Protein AF-A0A2S9GFA6-F1 (afdb_monomer)

Secondary structure (DSSP, 8-state):
-HHHHHHHHHHSTT-EEEEEEEE-GGGG--TT---HHHHHHHHH---EEEEEEEE-TT---SS---S---------PPTT-S--

Solvent-accessible surface area (backbone atoms only — not comparable to full-atom values): 5664 Å² total; per-residue (Å²): 110,68,59,60,52,52,54,50,28,70,77,38,33,66,44,74,47,76,48,77,48,75,45,63,54,64,77,73,65,51,92,87,55,82,46,71,68,50,54,50,46,61,77,75,53,60,66,50,73,51,76,48,84,46,69,14,87,68,42,81,65,100,57,91,82,85,73,91,77,89,86,81,77,87,88,81,80,72,82,97,55,87,90,112

Sequence (84 aa):
GLARVNDYLRGFPDHVAVLLSVELCSLTLQPDDTSIPALIGLGLFGDGAAAVVAAGAQRSPSTPRQGPRVVATRSRLLPDTVDV

Nearest PDB structures (foldseek):
  4jd3-assembly2_D  TM=8.575E-01  e=2.049E-05  Mycobacterium tuberculosis
  1u0m-assembly1_B  TM=8.861E-01  e=1.186E-02  Streptomyces coelicolor A3(2)

pLDDT: mean 92.08, std 7.87, range [59.59, 98.38]

Structure (mmCIF, N/CA/C/O backbone):
data_AF-A0A2S9GFA6-F1
#
_entry.id   AF-A0A2S9GFA6-F1
#
loop_
_atom_site.group_PDB
_atom_site.id
_atom_site.type_symbol
_atom_site.label_atom_id
_atom_site.label_alt_id
_atom_site.label_comp_id
_atom_site.label_asym_id
_atom_site.label_entity_id
_atom_site.label_seq_id
_atom_site.pdbx_PDB_ins_code
_atom_site.Cartn_x
_atom_site.Cartn_y
_atom_site.Cartn_z
_atom_site.occupancy
_atom_site.B_iso_or_equiv
_atom_site.auth_seq_id
_atom_site.auth_comp_id
_atom_site.auth_asym_id
_atom_site.auth_atom_id
_atom_site.pdbx_PDB_model_num
ATOM 1 N N . GLY A 1 1 ? -5.272 -2.964 0.606 1.00 94.25 1 GLY A N 1
ATOM 2 C CA . GLY A 1 1 ? -4.994 -3.247 2.031 1.00 94.25 1 GLY A CA 1
ATOM 3 C C . GLY A 1 1 ? -5.945 -2.552 2.994 1.00 94.25 1 GLY A C 1
ATOM 4 O O . GLY A 1 1 ? -6.742 -3.220 3.641 1.00 94.25 1 GLY A O 1
ATOM 5 N N . LEU A 1 2 ? -5.886 -1.218 3.092 1.00 96.31 2 LEU A N 1
ATOM 6 C CA . LEU A 1 2 ? -6.514 -0.466 4.192 1.00 96.31 2 LEU A CA 1
ATOM 7 C C . LEU A 1 2 ? -8.040 -0.633 4.310 1.00 96.31 2 LEU A C 1
ATOM 9 O O . LEU A 1 2 ? -8.547 -0.740 5.419 1.00 96.31 2 LEU A O 1
ATOM 13 N N . ALA A 1 3 ? -8.765 -0.724 3.189 1.00 97.38 3 ALA A N 1
ATOM 14 C CA . ALA A 1 3 ? -10.207 -0.994 3.196 1.00 97.38 3 ALA A CA 1
ATOM 15 C C . ALA A 1 3 ? -10.561 -2.304 3.915 1.00 97.38 3 ALA A C 1
ATOM 17 O O . ALA A 1 3 ? -11.450 -2.324 4.756 1.00 97.38 3 ALA A O 1
ATOM 18 N N . ARG A 1 4 ? -9.794 -3.373 3.673 1.00 97.25 4 ARG A N 1
ATOM 19 C CA . ARG A 1 4 ? -10.011 -4.673 4.323 1.00 97.25 4 ARG A CA 1
ATOM 20 C C . ARG A 1 4 ? -9.683 -4.635 5.811 1.00 97.25 4 ARG A C 1
ATOM 22 O O . ARG A 1 4 ? -10.418 -5.212 6.600 1.00 97.25 4 ARG A O 1
ATOM 29 N N . VAL A 1 5 ? -8.629 -3.913 6.197 1.00 97.81 5 VAL A N 1
ATOM 30 C CA . VAL A 1 5 ? -8.320 -3.659 7.614 1.00 97.81 5 VAL A CA 1
ATOM 31 C C . VAL A 1 5 ? -9.455 -2.900 8.300 1.00 97.81 5 VAL A C 1
ATOM 33 O O . VAL A 1 5 ? -9.862 -3.273 9.396 1.00 97.81 5 VAL A O 1
ATOM 36 N N . ASN A 1 6 ? -9.991 -1.866 7.649 1.00 97.19 6 ASN A N 1
ATOM 37 C CA . ASN A 1 6 ? -11.130 -1.113 8.162 1.00 97.19 6 ASN A CA 1
ATOM 38 C C . ASN A 1 6 ? -12.369 -2.005 8.332 1.00 97.19 6 ASN A C 1
ATOM 40 O O . ASN A 1 6 ? -12.995 -1.972 9.386 1.00 97.19 6 ASN A O 1
ATOM 44 N N . ASP A 1 7 ? -12.700 -2.831 7.340 1.00 97.06 7 ASP A N 1
ATOM 45 C CA . ASP A 1 7 ? -13.844 -3.746 7.425 1.00 97.06 7 ASP A CA 1
ATOM 46 C C . ASP A 1 7 ? -13.665 -4.784 8.543 1.00 97.06 7 ASP A C 1
ATOM 48 O O . ASP A 1 7 ? -14.590 -5.014 9.322 1.00 97.06 7 ASP A O 1
ATOM 52 N N . TYR A 1 8 ? -12.459 -5.345 8.688 1.00 98.00 8 TYR A N 1
ATOM 53 C CA . TYR A 1 8 ? -12.128 -6.266 9.777 1.00 98.00 8 TYR A CA 1
ATOM 54 C C . TYR A 1 8 ? -12.331 -5.617 11.154 1.00 98.00 8 TYR A C 1
ATOM 56 O O . TYR A 1 8 ? -13.029 -6.168 12.000 1.00 98.00 8 TYR A O 1
ATOM 64 N N . LEU A 1 9 ? -11.782 -4.419 11.377 1.00 97.19 9 LEU A N 1
ATOM 65 C CA . LEU A 1 9 ? -11.884 -3.722 12.666 1.00 97.19 9 LEU A CA 1
ATOM 66 C C . LEU A 1 9 ? -13.287 -3.170 12.955 1.00 97.19 9 LEU A C 1
ATOM 68 O O . LEU A 1 9 ? -13.610 -2.911 14.111 1.00 97.19 9 LEU A O 1
ATOM 72 N N . ARG A 1 10 ? -14.142 -3.013 11.936 1.00 96.25 10 ARG A N 1
ATOM 73 C CA . ARG A 1 10 ? -15.579 -2.769 12.146 1.00 96.25 10 ARG A CA 1
ATOM 74 C C . ARG A 1 10 ? -16.299 -4.016 12.661 1.00 96.25 10 ARG A C 1
ATOM 76 O O . ARG A 1 10 ? -17.226 -3.870 13.448 1.00 96.25 10 ARG A O 1
ATOM 83 N N . GLY A 1 11 ? -15.881 -5.208 12.226 1.00 97.50 11 GLY A N 1
ATOM 84 C CA . GLY A 1 11 ? -16.386 -6.487 12.736 1.00 97.50 11 GLY A CA 1
ATOM 85 C C . GLY A 1 11 ? -15.819 -6.870 14.107 1.00 97.50 11 GLY A C 1
ATOM 86 O O . GLY A 1 11 ? -16.512 -7.511 14.890 1.00 97.50 11 GLY A O 1
ATOM 87 N N . PHE A 1 12 ? -14.594 -6.432 14.417 1.00 97.75 12 PHE A N 1
ATOM 88 C CA . PHE A 1 12 ? -13.903 -6.701 15.684 1.00 97.75 12 PHE A CA 1
ATOM 89 C C . PHE A 1 12 ? -13.363 -5.400 16.317 1.00 97.75 12 PHE A C 1
ATOM 91 O O . PHE A 1 12 ? -12.169 -5.102 16.203 1.00 97.75 12 PHE A O 1
ATOM 98 N N . PRO A 1 13 ? -14.223 -4.603 16.983 1.00 95.69 13 PRO A N 1
ATOM 99 C CA . PRO A 1 13 ? -13.895 -3.238 17.415 1.00 95.69 13 PRO A CA 1
ATOM 100 C C . PRO A 1 13 ? -12.822 -3.105 18.505 1.00 95.69 13 PRO A C 1
ATOM 102 O O . PRO A 1 13 ? -12.305 -2.003 18.694 1.00 95.69 13 PRO A O 1
ATOM 105 N N . ASP A 1 14 ? -12.466 -4.193 19.187 1.00 95.62 14 ASP A N 1
ATOM 106 C CA . ASP A 1 14 ? -11.411 -4.221 20.210 1.00 95.62 14 ASP A CA 1
ATOM 107 C C . ASP A 1 14 ? -10.067 -4.760 19.690 1.00 95.62 14 ASP A C 1
ATOM 109 O O . ASP A 1 14 ? -9.066 -4.772 20.412 1.00 95.62 14 ASP A O 1
ATOM 113 N N . HIS A 1 15 ? -10.009 -5.207 18.431 1.00 96.31 15 HIS A N 1
ATOM 114 C CA . HIS A 1 15 ? -8.807 -5.812 17.862 1.00 96.31 15 HIS A CA 1
ATOM 115 C C . HIS A 1 15 ? -7.773 -4.772 17.399 1.00 96.31 15 HIS A C 1
ATOM 117 O O . HIS A 1 15 ? -8.025 -3.569 17.278 1.00 96.31 15 HIS A O 1
ATOM 123 N N . VAL A 1 16 ? -6.572 -5.276 17.113 1.00 95.50 16 VAL A N 1
ATOM 124 C CA . VAL A 1 16 ? -5.510 -4.574 16.387 1.00 95.50 16 VAL A CA 1
ATOM 125 C C . VAL A 1 16 ? -5.240 -5.342 15.104 1.00 95.50 16 VAL A C 1
ATOM 127 O O . VAL A 1 16 ? -5.183 -6.569 15.117 1.00 95.50 16 VAL A O 1
ATOM 130 N N . ALA A 1 17 ? -5.053 -4.622 14.005 1.00 96.94 17 ALA A N 1
ATOM 131 C CA . ALA A 1 17 ? -4.698 -5.192 12.716 1.00 96.94 17 ALA A CA 1
ATOM 132 C C . ALA A 1 17 ? -3.463 -4.486 12.152 1.00 96.94 17 ALA A C 1
ATOM 134 O O . ALA A 1 17 ? -3.317 -3.265 12.269 1.00 96.94 17 ALA A O 1
ATOM 135 N N . VAL A 1 18 ? -2.586 -5.264 11.521 1.00 97.75 18 VAL A N 1
ATOM 136 C CA . VAL A 1 18 ? -1.404 -4.761 10.821 1.00 97.75 18 VAL A CA 1
ATOM 137 C C . VAL A 1 18 ? -1.612 -4.947 9.326 1.00 97.75 18 VAL A C 1
ATOM 139 O O . VAL A 1 18 ? -1.895 -6.051 8.866 1.00 97.75 18 VAL A O 1
ATOM 142 N N . LEU A 1 19 ? -1.469 -3.861 8.570 1.00 98.12 19 LEU A N 1
ATOM 143 C CA . LEU A 1 19 ? -1.309 -3.920 7.123 1.00 98.12 19 LEU A CA 1
ATOM 144 C C . LEU A 1 19 ? 0.175 -3.806 6.806 1.00 98.12 19 LEU A C 1
ATOM 146 O O . LEU A 1 19 ? 0.785 -2.813 7.189 1.00 98.12 19 LEU A O 1
ATOM 150 N N . LEU A 1 20 ? 0.710 -4.773 6.072 1.00 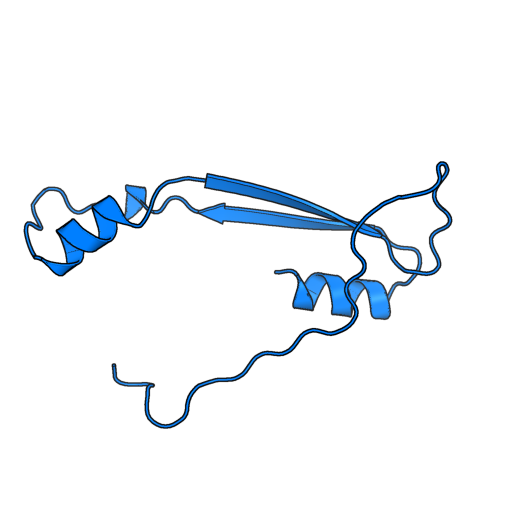98.31 20 LEU A N 1
ATOM 151 C CA . LEU A 1 20 ? 2.036 -4.717 5.471 1.00 98.31 20 LEU A CA 1
ATOM 152 C C . LEU A 1 20 ? 1.870 -4.645 3.949 1.00 98.31 20 LEU A C 1
ATOM 154 O O . LEU A 1 20 ? 1.104 -5.421 3.378 1.00 98.31 20 LEU A O 1
ATOM 158 N N . SER A 1 21 ? 2.559 -3.702 3.316 1.00 98.25 21 SER A N 1
ATOM 159 C CA . SER A 1 21 ? 2.657 -3.574 1.861 1.00 98.25 21 SER A CA 1
ATOM 160 C C . SER A 1 21 ? 4.125 -3.700 1.488 1.00 98.25 21 SER A C 1
ATOM 162 O O . SER A 1 21 ? 4.943 -2.971 2.045 1.00 98.25 21 SER A O 1
ATOM 164 N N . VAL A 1 22 ? 4.450 -4.621 0.585 1.00 98.12 22 VAL A N 1
ATOM 165 C CA . VAL A 1 22 ? 5.809 -4.843 0.078 1.00 98.12 22 VAL A CA 1
ATOM 166 C C . VAL A 1 22 ? 5.718 -4.916 -1.433 1.00 98.12 22 VAL A C 1
ATOM 168 O O . VAL A 1 22 ? 4.931 -5.704 -1.947 1.00 98.12 22 VAL A O 1
ATOM 171 N N . GLU A 1 23 ? 6.518 -4.108 -2.112 1.00 97.88 23 GLU A N 1
ATOM 172 C CA . GLU A 1 23 ? 6.616 -4.063 -3.566 1.00 97.88 23 GLU A CA 1
ATOM 173 C C . GLU A 1 23 ? 8.086 -4.242 -3.946 1.00 97.88 23 GLU A C 1
ATOM 175 O O . GLU A 1 23 ? 8.960 -3.564 -3.404 1.00 97.88 23 GLU A O 1
ATOM 180 N N . LEU A 1 24 ? 8.355 -5.180 -4.852 1.00 96.69 24 LEU A N 1
ATOM 181 C CA . LEU A 1 24 ? 9.692 -5.482 -5.367 1.00 96.69 24 LEU A CA 1
ATOM 182 C C . LEU A 1 24 ? 9.679 -5.350 -6.893 1.00 96.69 24 LEU A C 1
ATOM 184 O O . LEU A 1 24 ? 9.891 -6.319 -7.621 1.00 96.69 24 LEU A O 1
ATOM 188 N N . CYS A 1 25 ? 9.331 -4.158 -7.379 1.00 94.38 25 CYS A N 1
ATOM 189 C CA . CYS A 1 25 ? 9.164 -3.881 -8.805 1.00 94.38 25 CYS A CA 1
ATOM 190 C C . CYS A 1 25 ? 10.458 -4.087 -9.605 1.00 94.38 25 CYS A C 1
ATOM 192 O O . CYS A 1 25 ? 10.400 -4.344 -10.804 1.00 94.38 25 CY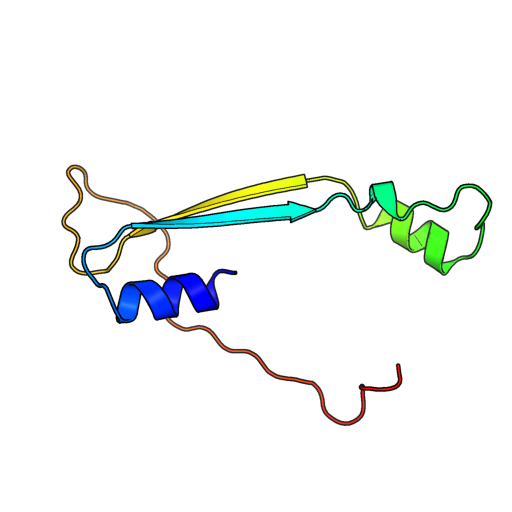S A O 1
ATOM 194 N N . SER A 1 26 ? 11.629 -4.032 -8.964 1.00 91.75 26 SER A N 1
ATOM 195 C CA . SER A 1 26 ? 12.894 -4.360 -9.629 1.00 91.75 26 SER A CA 1
ATOM 196 C C . SER A 1 26 ? 12.936 -5.804 -10.150 1.00 91.75 26 SER A C 1
ATOM 198 O O . SER A 1 26 ? 13.631 -6.073 -11.127 1.00 91.75 26 SER A O 1
ATOM 200 N N . LEU A 1 27 ? 12.144 -6.724 -9.580 1.00 93.94 27 LEU A N 1
ATOM 201 C CA . LEU A 1 27 ? 12.053 -8.114 -10.046 1.00 93.94 27 LEU A CA 1
ATOM 202 C C . LEU A 1 27 ? 11.408 -8.248 -11.429 1.00 93.94 27 LEU A C 1
ATOM 204 O O . LEU A 1 27 ? 11.547 -9.293 -12.061 1.00 93.94 27 LEU A O 1
ATOM 208 N N . THR A 1 28 ? 10.705 -7.217 -11.905 1.00 89.81 28 THR A N 1
ATOM 209 C CA . THR A 1 28 ? 10.113 -7.211 -13.248 1.00 89.81 28 THR A CA 1
ATOM 210 C C . THR A 1 28 ? 11.030 -6.578 -14.290 1.00 89.81 28 THR A C 1
ATOM 212 O O . THR A 1 28 ? 10.662 -6.541 -15.462 1.00 89.81 28 THR A O 1
ATOM 215 N N . LEU A 1 29 ? 12.216 -6.089 -13.906 1.00 88.94 29 LEU A N 1
ATOM 216 C CA . LEU A 1 29 ? 13.196 -5.580 -14.861 1.00 88.94 29 LEU A CA 1
ATOM 217 C C . LEU A 1 29 ? 13.606 -6.697 -15.825 1.00 88.94 29 LEU A C 1
ATOM 219 O O . LEU A 1 29 ? 14.054 -7.764 -15.410 1.00 88.94 29 LEU A O 1
ATOM 223 N N . GLN A 1 30 ? 13.469 -6.427 -17.118 1.00 90.62 30 GLN A N 1
ATOM 224 C CA . GLN A 1 30 ? 13.989 -7.261 -18.194 1.00 90.62 30 GLN A CA 1
ATOM 225 C C . GLN A 1 30 ? 15.168 -6.503 -18.816 1.00 90.62 30 GLN A C 1
ATOM 227 O O . GLN A 1 30 ? 14.930 -5.536 -19.535 1.00 90.62 30 GLN A O 1
ATOM 232 N N . PRO A 1 31 ? 16.431 -6.868 -18.517 1.00 86.50 31 PRO A N 1
ATOM 233 C CA . PRO A 1 31 ? 17.605 -6.095 -18.939 1.00 86.50 31 PRO A CA 1
ATOM 234 C C . PRO A 1 31 ? 17.703 -5.858 -20.452 1.00 86.50 31 PRO A C 1
ATOM 236 O O . PRO A 1 31 ? 18.251 -4.844 -20.875 1.00 86.50 31 PRO A O 1
ATOM 239 N N . ASP A 1 32 ? 17.149 -6.775 -21.247 1.00 93.94 32 ASP A N 1
ATOM 240 C CA . ASP A 1 32 ? 17.162 -6.713 -22.709 1.00 93.94 32 ASP A CA 1
ATOM 241 C C . ASP A 1 32 ? 15.952 -5.957 -23.302 1.00 93.94 32 ASP A C 1
ATOM 243 O O . ASP A 1 32 ? 15.898 -5.734 -24.513 1.00 93.94 32 ASP A O 1
ATOM 247 N N . ASP A 1 33 ? 14.978 -5.540 -22.482 1.00 93.19 33 ASP A N 1
ATOM 248 C CA . ASP A 1 33 ? 13.828 -4.749 -22.930 1.00 93.19 33 ASP A CA 1
ATOM 249 C C . ASP A 1 33 ? 14.142 -3.249 -22.861 1.00 93.19 33 ASP A C 1
ATOM 251 O O . ASP A 1 33 ? 14.043 -2.598 -21.819 1.00 93.19 33 ASP A O 1
ATOM 255 N N . THR A 1 34 ? 14.509 -2.682 -24.009 1.00 93.00 34 THR A N 1
ATOM 256 C CA . THR A 1 34 ? 14.797 -1.248 -24.162 1.00 93.00 34 THR A CA 1
ATOM 257 C C . THR A 1 34 ? 13.597 -0.448 -24.678 1.00 93.00 34 THR A C 1
ATOM 259 O O . THR A 1 34 ? 13.772 0.634 -25.248 1.00 93.00 34 THR A O 1
ATOM 262 N N . SER A 1 35 ? 12.377 -0.979 -24.563 1.00 95.19 35 SER A N 1
ATOM 263 C CA . SER A 1 35 ? 11.170 -0.283 -25.010 1.00 95.19 35 SER A CA 1
ATOM 264 C C . SER A 1 35 ? 10.887 0.971 -24.167 1.00 95.19 35 SER A C 1
ATOM 266 O O . SER A 1 35 ? 11.253 1.068 -22.995 1.00 95.19 35 SER A O 1
ATOM 268 N N . ILE A 1 36 ? 10.201 1.958 -24.756 1.00 96.56 36 ILE A N 1
ATOM 269 C CA . ILE A 1 36 ? 9.809 3.186 -24.040 1.00 96.56 36 ILE A CA 1
ATOM 270 C C . ILE A 1 36 ? 9.005 2.870 -22.759 1.00 96.56 36 ILE A C 1
ATOM 272 O O . ILE A 1 36 ? 9.322 3.455 -21.723 1.00 96.56 36 ILE A O 1
ATOM 276 N N . PRO A 1 37 ? 8.016 1.950 -22.765 1.00 93.06 37 PRO A N 1
ATOM 277 C CA . PRO A 1 37 ? 7.304 1.569 -21.545 1.00 93.06 37 PRO A CA 1
ATOM 278 C C . PRO A 1 37 ? 8.216 0.984 -20.463 1.00 93.06 37 PRO A C 1
ATOM 280 O O . PRO A 1 37 ? 8.070 1.355 -19.300 1.00 93.06 37 PRO A O 1
ATOM 283 N N . ALA A 1 38 ? 9.179 0.131 -20.830 1.00 91.06 38 ALA A N 1
ATOM 284 C CA . ALA A 1 38 ? 10.135 -0.433 -19.878 1.00 91.06 38 ALA A CA 1
ATOM 285 C C . ALA A 1 38 ? 11.001 0.662 -19.230 1.00 91.06 38 ALA A C 1
ATOM 287 O O . ALA A 1 38 ? 11.140 0.701 -18.006 1.00 91.06 38 ALA A O 1
ATOM 288 N N . LEU A 1 39 ? 11.497 1.619 -20.024 1.00 91.25 39 LEU A N 1
ATOM 289 C CA . LEU A 1 39 ? 12.266 2.765 -19.519 1.00 91.25 39 LEU A CA 1
ATOM 290 C C . LEU A 1 39 ? 11.441 3.662 -18.582 1.00 91.25 39 LEU A C 1
ATOM 292 O O . LEU A 1 39 ? 11.945 4.102 -17.548 1.00 91.25 39 LEU A O 1
ATOM 296 N N . ILE A 1 40 ? 10.170 3.914 -18.913 1.00 94.00 40 ILE A N 1
ATOM 297 C CA . ILE A 1 40 ? 9.251 4.656 -18.034 1.00 94.00 40 ILE A CA 1
ATOM 298 C C . ILE A 1 40 ? 9.028 3.886 -16.728 1.00 94.00 40 ILE A C 1
ATOM 300 O O . ILE A 1 40 ? 9.080 4.484 -15.654 1.00 94.00 40 ILE A O 1
ATOM 304 N N . GLY A 1 41 ? 8.822 2.568 -16.810 1.00 92.50 41 GLY A N 1
ATOM 305 C CA . GLY A 1 41 ? 8.661 1.702 -15.644 1.00 92.50 41 GLY A CA 1
ATOM 306 C C . GLY A 1 41 ? 9.845 1.802 -14.681 1.00 92.50 41 GLY A C 1
ATOM 307 O O . GLY A 1 41 ? 9.641 1.994 -13.484 1.00 92.50 41 GLY A O 1
ATOM 308 N N . LEU A 1 42 ? 11.073 1.781 -15.207 1.00 89.62 42 LEU A N 1
ATOM 309 C CA . LEU A 1 42 ? 12.301 1.930 -14.416 1.00 89.62 42 LEU A CA 1
ATOM 310 C C . LEU A 1 42 ? 12.433 3.287 -13.721 1.00 89.62 42 LEU A C 1
ATOM 312 O O . LEU A 1 42 ? 12.981 3.362 -12.625 1.00 89.62 42 LEU A O 1
ATOM 316 N N . GLY A 1 43 ? 11.955 4.363 -14.350 1.00 91.00 43 GLY A N 1
ATOM 317 C CA . GLY A 1 43 ? 11.979 5.697 -13.747 1.00 91.00 43 GLY A CA 1
ATOM 318 C C . GLY A 1 43 ? 10.890 5.922 -12.693 1.00 91.00 43 GLY A C 1
ATOM 319 O O . GLY A 1 43 ? 11.055 6.774 -11.822 1.00 91.00 43 GLY A O 1
ATOM 320 N N . LEU A 1 44 ? 9.773 5.190 -12.779 1.00 95.56 44 LEU A N 1
ATOM 321 C CA . LEU A 1 44 ? 8.592 5.398 -11.937 1.00 95.56 44 LEU A CA 1
ATOM 322 C C . LEU A 1 44 ? 8.537 4.466 -10.721 1.00 95.56 44 LEU A C 1
ATOM 324 O O . LEU A 1 44 ? 8.032 4.867 -9.670 1.00 95.56 44 LEU A O 1
ATOM 328 N N . PHE A 1 45 ? 9.011 3.228 -10.865 1.00 95.25 45 PHE A N 1
ATOM 329 C CA . PHE A 1 45 ? 8.863 2.186 -9.854 1.00 95.25 45 PHE A CA 1
ATOM 330 C C . PHE A 1 45 ? 10.195 1.812 -9.210 1.00 95.25 45 PHE A C 1
ATOM 332 O O . PHE A 1 45 ? 11.246 1.803 -9.844 1.00 95.25 45 PHE A O 1
ATOM 339 N N . GLY A 1 46 ? 10.129 1.448 -7.933 1.00 93.69 46 GLY A N 1
ATOM 340 C CA . GLY A 1 46 ? 11.259 0.955 -7.162 1.00 93.69 46 GLY A CA 1
ATOM 341 C C . GLY A 1 46 ? 10.785 0.058 -6.029 1.00 93.69 46 GLY A C 1
ATOM 342 O O . GLY A 1 46 ? 9.585 -0.060 -5.772 1.00 93.69 46 GLY A O 1
ATOM 343 N N . ASP A 1 47 ? 11.738 -0.574 -5.359 1.00 97.88 47 ASP A N 1
ATOM 344 C CA . ASP A 1 47 ? 11.443 -1.492 -4.266 1.00 97.88 47 ASP A CA 1
ATOM 345 C C . ASP A 1 47 ? 11.107 -0.728 -2.983 1.00 97.88 47 ASP A C 1
ATOM 347 O O . ASP A 1 47 ? 11.715 0.299 -2.665 1.00 97.88 47 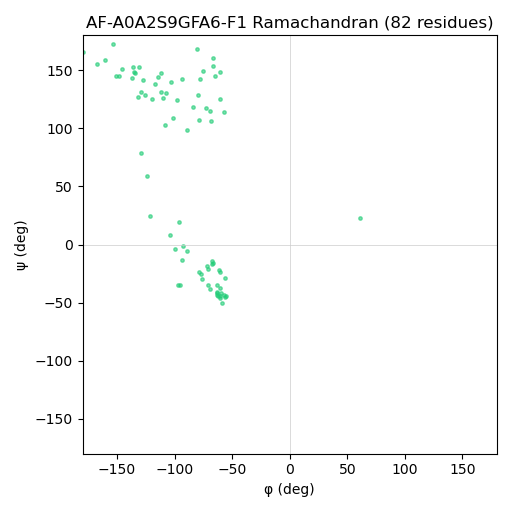ASP A O 1
ATOM 351 N N . GLY A 1 48 ? 10.151 -1.239 -2.211 1.00 97.56 48 GLY A N 1
ATOM 352 C CA . GLY A 1 48 ? 9.730 -0.588 -0.980 1.00 97.56 48 GLY A CA 1
ATOM 353 C C . GLY A 1 48 ? 8.849 -1.455 -0.093 1.00 97.56 48 GLY A C 1
ATOM 354 O O . GLY A 1 48 ? 8.149 -2.359 -0.544 1.00 97.56 48 GLY A O 1
ATOM 355 N N . ALA A 1 49 ? 8.860 -1.145 1.201 1.00 98.38 49 ALA A N 1
ATOM 356 C CA . ALA A 1 49 ? 7.969 -1.750 2.177 1.00 98.38 49 ALA A CA 1
ATOM 357 C C . ALA A 1 49 ? 7.422 -0.692 3.140 1.00 98.38 49 ALA A C 1
ATOM 359 O O . ALA A 1 49 ? 8.134 0.229 3.543 1.00 98.38 49 ALA A O 1
ATOM 360 N N . ALA A 1 50 ? 6.160 -0.837 3.533 1.00 97.94 50 ALA A N 1
ATOM 361 C CA . ALA A 1 50 ? 5.500 0.036 4.496 1.00 97.94 50 ALA A CA 1
ATOM 362 C C . ALA A 1 50 ? 4.495 -0.744 5.347 1.00 97.94 50 ALA A C 1
ATOM 364 O O . ALA A 1 50 ? 3.892 -1.716 4.889 1.00 97.94 50 ALA A O 1
ATOM 365 N N . ALA A 1 51 ? 4.273 -0.287 6.582 1.00 97.94 51 ALA A N 1
ATOM 366 C CA . ALA A 1 51 ? 3.315 -0.901 7.490 1.00 97.94 51 ALA A CA 1
ATOM 367 C C . ALA A 1 51 ? 2.444 0.127 8.219 1.00 97.94 51 ALA A C 1
ATOM 369 O O . ALA A 1 51 ? 2.883 1.232 8.536 1.00 97.94 51 ALA A O 1
ATOM 370 N N . VAL A 1 52 ? 1.207 -0.268 8.527 1.00 95.62 52 VAL A N 1
ATOM 371 C CA . VAL A 1 52 ? 0.267 0.500 9.355 1.00 95.62 52 VAL A CA 1
ATOM 372 C C . VAL A 1 52 ? -0.290 -0.395 10.452 1.00 95.62 52 VAL A C 1
ATOM 374 O O . VAL A 1 52 ? -0.797 -1.481 10.175 1.00 95.62 52 VAL A O 1
ATOM 377 N N . VAL A 1 53 ? -0.263 0.102 11.692 1.00 94.75 53 VAL A N 1
ATOM 378 C CA . VAL A 1 53 ? -0.938 -0.515 12.840 1.00 94.75 53 VAL A CA 1
ATOM 379 C C . VAL A 1 53 ? -2.240 0.232 13.126 1.00 94.75 53 VAL A C 1
ATOM 381 O O . VAL A 1 53 ? -2.246 1.370 13.622 1.00 94.75 53 VAL A O 1
ATOM 384 N N . ALA A 1 54 ? -3.355 -0.426 12.828 1.00 94.75 54 ALA A N 1
ATOM 385 C CA . ALA A 1 54 ? -4.696 0.083 13.064 1.00 94.75 54 ALA A CA 1
ATOM 386 C C . ALA A 1 54 ? -5.310 -0.587 14.297 1.00 94.75 54 ALA A C 1
ATOM 388 O O . ALA A 1 54 ? -5.152 -1.786 14.515 1.00 94.75 54 ALA A O 1
ATOM 389 N N . ALA A 1 55 ? -6.018 0.197 15.102 1.00 93.94 55 ALA A N 1
ATOM 390 C CA . ALA A 1 55 ? -6.779 -0.288 16.244 1.00 93.94 55 ALA A CA 1
ATOM 391 C C . ALA A 1 55 ? -8.268 -0.057 15.985 1.00 93.94 55 ALA A C 1
ATOM 393 O O . ALA A 1 55 ? -8.633 0.947 15.364 1.00 93.94 55 ALA A O 1
ATOM 394 N N . GLY A 1 56 ? -9.103 -0.983 16.449 1.00 94.75 56 GLY A N 1
ATOM 395 C CA . GLY A 1 56 ? -10.549 -0.814 16.429 1.00 94.75 56 GLY A CA 1
ATOM 396 C C . GLY A 1 56 ? -11.004 0.310 17.367 1.00 94.75 56 GLY A C 1
ATOM 397 O O . GLY A 1 56 ? -10.267 0.750 18.251 1.00 94.75 56 GLY A O 1
ATOM 398 N N . ALA A 1 57 ? -12.215 0.815 17.134 1.00 91.75 57 ALA A N 1
ATOM 399 C CA . ALA A 1 57 ? -12.712 2.031 17.779 1.00 91.75 57 ALA A CA 1
ATOM 400 C C . ALA A 1 57 ? -13.031 1.875 19.277 1.00 91.75 57 ALA A C 1
ATOM 402 O O . ALA A 1 57 ? -13.092 2.884 19.975 1.00 91.75 57 ALA A O 1
ATOM 403 N N . GLN A 1 58 ? -13.251 0.648 19.758 1.00 92.81 58 GLN A N 1
ATOM 404 C CA . GLN A 1 58 ? -13.567 0.366 21.166 1.00 92.81 58 GLN A CA 1
ATOM 405 C C . GLN A 1 58 ? -12.315 0.033 21.985 1.00 92.81 58 GLN A C 1
ATOM 407 O O . GLN A 1 58 ? -12.326 0.124 23.213 1.00 92.81 58 GLN A O 1
ATOM 412 N N . ARG A 1 59 ? -11.187 -0.226 21.312 1.00 87.38 59 ARG A N 1
ATOM 413 C CA . ARG A 1 59 ? -9.918 -0.479 21.980 1.00 87.38 59 ARG A CA 1
ATOM 414 C C . ARG A 1 59 ? -9.406 0.785 22.669 1.00 87.38 59 ARG A C 1
ATOM 416 O O . ARG A 1 59 ? -8.866 1.678 22.017 1.00 87.38 59 ARG A O 1
ATOM 423 N N . SER A 1 60 ? -9.488 0.822 23.997 1.00 79.62 60 SER A N 1
ATOM 424 C CA . SER A 1 60 ? -8.860 1.872 24.803 1.00 79.62 60 SER A CA 1
ATOM 425 C C . SER A 1 60 ? -7.333 1.729 24.748 1.00 79.62 60 SER A C 1
ATOM 427 O O . SER A 1 60 ? -6.798 0.716 25.210 1.00 79.62 60 SER A O 1
ATOM 429 N N . PRO A 1 61 ? -6.590 2.688 24.172 1.00 73.44 61 PRO A N 1
ATOM 430 C CA . PRO A 1 61 ? -5.139 2.624 24.188 1.00 73.44 61 PRO A CA 1
ATOM 431 C C . PRO A 1 61 ? -4.610 3.002 25.581 1.00 73.44 61 PRO A C 1
ATOM 433 O O . PRO A 1 61 ? -5.197 3.821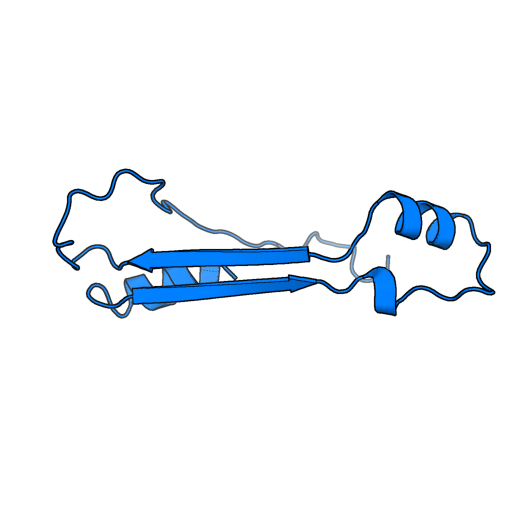 26.282 1.00 73.44 61 PRO A O 1
ATOM 436 N N . SER A 1 62 ? -3.471 2.429 25.975 1.00 71.88 62 SER A N 1
ATOM 437 C CA . SER A 1 62 ? -2.767 2.794 27.215 1.00 71.88 62 SER A CA 1
ATOM 438 C C . SER A 1 62 ? -2.197 4.220 27.185 1.00 71.88 62 SER A C 1
ATOM 440 O O . SER A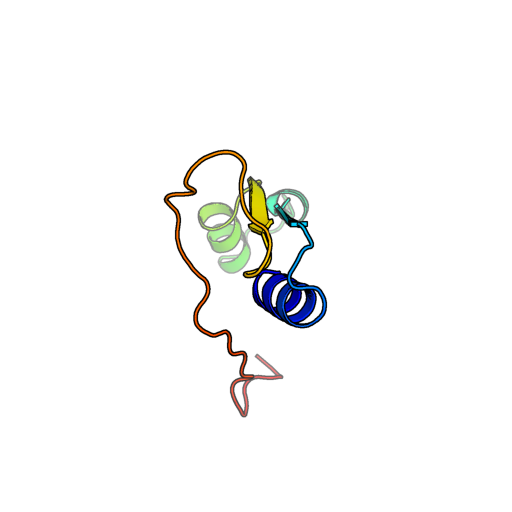 1 62 ? -1.877 4.777 28.230 1.00 71.88 62 SER A O 1
ATOM 442 N N . THR A 1 63 ? -2.094 4.826 26.000 1.00 71.31 63 THR A N 1
ATOM 443 C CA . THR A 1 63 ? -1.712 6.224 25.781 1.00 71.31 63 THR A CA 1
ATOM 444 C C . THR A 1 63 ? -2.649 6.876 24.758 1.00 71.31 63 THR A C 1
ATOM 446 O O . THR A 1 63 ? -3.108 6.195 23.837 1.00 71.31 63 THR A O 1
ATOM 449 N N . PRO A 1 64 ? -2.949 8.186 24.854 1.00 67.19 64 PRO A N 1
ATOM 450 C CA . PRO A 1 64 ? -3.763 8.868 23.852 1.00 67.19 64 PRO A CA 1
ATOM 451 C C . PRO A 1 64 ? -3.132 8.736 22.457 1.00 67.19 64 PRO A C 1
ATOM 453 O O . PRO A 1 64 ? -2.052 9.266 22.199 1.00 67.19 64 PRO A O 1
ATOM 456 N N . ARG A 1 65 ? -3.795 8.021 21.540 1.00 67.38 65 ARG A N 1
ATOM 457 C CA . ARG A 1 65 ? -3.338 7.907 20.148 1.00 67.38 65 ARG A CA 1
ATOM 458 C C . ARG A 1 65 ? -3.710 9.175 19.386 1.00 67.38 65 ARG A C 1
ATOM 460 O O . ARG A 1 65 ? -4.868 9.361 19.025 1.00 67.38 65 ARG A O 1
ATOM 467 N N . GLN A 1 66 ? -2.718 10.007 19.089 1.00 73.31 66 GLN A N 1
ATOM 468 C CA . GLN A 1 66 ? -2.833 11.023 18.045 1.00 73.31 66 GLN A CA 1
ATOM 469 C C . GLN A 1 66 ? -2.506 10.361 16.702 1.00 73.31 66 GLN A C 1
ATOM 471 O O . GLN A 1 66 ? -1.422 9.811 16.521 1.00 73.31 66 GLN A O 1
ATOM 476 N N . GLY A 1 67 ? -3.461 10.337 15.776 1.00 85.88 67 GLY A N 1
ATOM 477 C CA . GLY A 1 67 ? -3.261 9.734 14.462 1.00 85.88 67 GLY A CA 1
ATOM 478 C C . GLY A 1 67 ? -4.493 9.841 13.567 1.00 85.88 67 GLY A C 1
ATOM 479 O O . GLY A 1 67 ? -5.585 10.153 14.050 1.00 85.88 67 GLY A O 1
ATOM 480 N N . PRO A 1 68 ? -4.336 9.592 12.258 1.00 91.50 68 PRO A N 1
ATOM 481 C CA . PRO A 1 68 ? -5.442 9.661 11.317 1.00 91.50 68 PRO A CA 1
ATOM 482 C C . PRO A 1 68 ? -6.495 8.591 11.624 1.00 91.50 68 PRO A C 1
ATOM 484 O O . PRO A 1 68 ? -6.180 7.464 12.015 1.00 91.50 68 PRO A O 1
ATOM 487 N N . ARG A 1 69 ? -7.763 8.944 11.396 1.00 92.31 69 ARG A N 1
ATOM 488 C CA . ARG A 1 69 ? -8.902 8.027 11.476 1.00 92.31 69 ARG A CA 1
ATOM 489 C C . ARG A 1 69 ? -9.412 7.727 10.074 1.00 92.31 69 ARG A C 1
ATOM 491 O O . ARG A 1 69 ? -9.699 8.645 9.310 1.00 92.31 69 ARG A O 1
ATOM 498 N N . VAL A 1 70 ? -9.593 6.448 9.761 1.00 94.75 70 VAL A N 1
ATOM 499 C CA . VAL A 1 70 ? -10.293 6.039 8.539 1.00 94.75 70 VAL A CA 1
ATOM 500 C C . VAL A 1 70 ? -11.783 6.327 8.725 1.00 94.75 70 VAL A C 1
ATOM 502 O O . VAL A 1 70 ? -12.409 5.791 9.633 1.00 94.75 70 VAL A O 1
ATOM 505 N N . VAL A 1 71 ? -12.343 7.212 7.899 1.00 95.62 71 VAL A N 1
ATOM 506 C CA . VAL A 1 71 ? -13.767 7.598 7.961 1.00 95.62 71 VAL A CA 1
ATOM 507 C C . VAL A 1 71 ? -14.633 6.802 6.988 1.00 95.62 71 VAL A C 1
ATOM 509 O O . VAL A 1 71 ? -15.774 6.477 7.297 1.00 95.62 71 VAL A O 1
ATOM 512 N N . ALA A 1 72 ? -14.088 6.467 5.820 1.00 95.50 72 ALA A N 1
ATOM 513 C CA . ALA A 1 72 ? -14.747 5.686 4.784 1.00 95.50 72 ALA A CA 1
ATOM 514 C C . ALA A 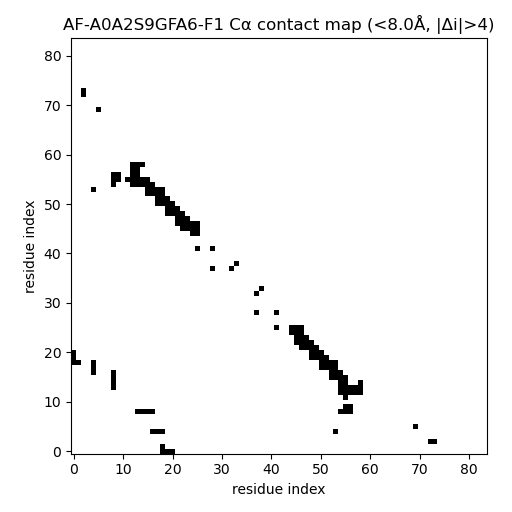1 72 ? -13.696 5.104 3.832 1.00 95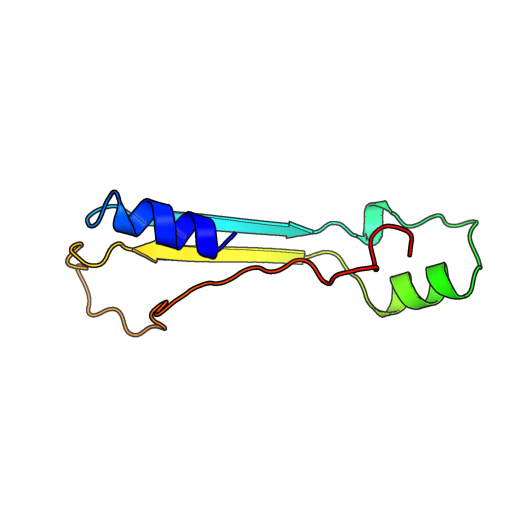.50 72 ALA A C 1
ATOM 516 O O . ALA A 1 72 ? -12.588 5.629 3.725 1.00 95.50 72 ALA A O 1
ATOM 517 N N . THR A 1 73 ? -14.061 4.046 3.108 1.00 95.88 73 THR A N 1
ATOM 518 C CA . THR A 1 73 ? -13.274 3.513 1.988 1.00 95.88 73 THR A CA 1
ATOM 519 C C . THR A 1 73 ? -14.197 3.195 0.812 1.00 95.88 73 THR A C 1
ATOM 521 O O . THR A 1 73 ? -15.393 2.968 1.004 1.00 95.88 73 THR A O 1
ATOM 524 N N . ARG A 1 74 ? -13.676 3.235 -0.419 1.00 95.75 74 ARG A N 1
ATOM 525 C CA . ARG A 1 74 ? -14.443 2.969 -1.646 1.00 95.75 74 ARG A CA 1
ATOM 526 C C . ARG A 1 74 ? -13.521 2.403 -2.722 1.00 95.75 74 ARG A C 1
ATOM 528 O O . ARG A 1 74 ? -12.379 2.833 -2.834 1.00 95.75 74 ARG A O 1
ATOM 535 N N . SER A 1 75 ? -14.048 1.500 -3.541 1.00 94.50 75 SER A N 1
ATOM 536 C CA . SER A 1 75 ? -13.429 1.047 -4.787 1.00 94.50 75 SER A CA 1
ATOM 537 C C . SER A 1 75 ? -14.444 1.088 -5.933 1.00 94.50 75 SER A C 1
ATOM 539 O O . SER A 1 75 ? -15.667 1.030 -5.724 1.00 94.50 75 SER A O 1
ATOM 541 N N . ARG A 1 76 ? -13.932 1.260 -7.151 1.00 93.88 76 ARG A N 1
ATOM 542 C CA . ARG A 1 76 ? -14.688 1.297 -8.407 1.00 93.88 76 ARG A CA 1
ATOM 543 C C . ARG A 1 76 ? -13.804 0.739 -9.520 1.00 93.88 76 ARG A C 1
ATOM 545 O O . ARG A 1 76 ? -12.602 0.978 -9.501 1.00 93.88 76 ARG A O 1
ATOM 552 N N . LEU A 1 77 ? -14.419 0.038 -10.463 1.00 93.69 77 LEU A N 1
ATOM 553 C CA . LEU A 1 77 ? -13.825 -0.252 -11.765 1.00 93.69 77 LEU A CA 1
ATOM 554 C C . LEU A 1 77 ? -14.286 0.836 -12.735 1.00 93.69 77 LEU A C 1
ATOM 556 O O . LEU A 1 77 ? -15.426 1.301 -12.623 1.00 93.69 77 LEU A O 1
ATOM 560 N N . LEU A 1 78 ? -13.404 1.268 -13.633 1.00 93.50 78 LEU A N 1
ATOM 561 C CA . LEU A 1 78 ? -13.780 2.187 -14.700 1.00 93.50 78 LEU A CA 1
ATOM 562 C C . LEU A 1 78 ? -14.467 1.371 -15.812 1.00 93.50 78 LEU A C 1
ATOM 564 O O . LEU A 1 78 ? -13.938 0.326 -16.192 1.00 93.50 78 LEU A O 1
ATOM 568 N N . PRO A 1 79 ? -15.665 1.776 -16.278 1.00 93.31 79 PRO A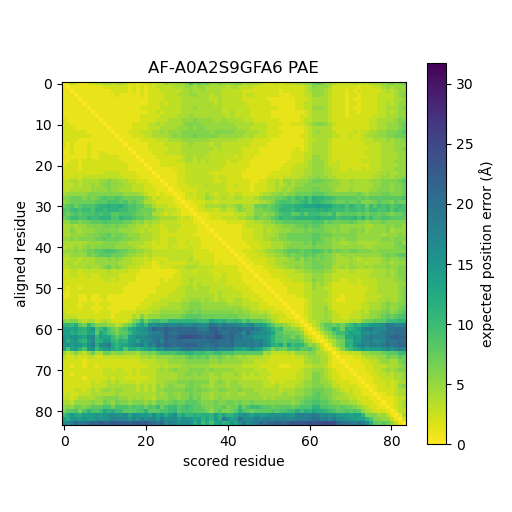 N 1
ATOM 569 C CA . PRO A 1 79 ? -16.326 1.111 -17.398 1.00 93.31 79 PRO A CA 1
ATOM 570 C C . PRO A 1 79 ? -15.480 1.183 -18.669 1.00 93.31 79 PRO A C 1
ATOM 572 O O . PRO A 1 79 ? -14.770 2.164 -18.871 1.00 93.31 79 PRO A O 1
ATOM 575 N N . ASP A 1 80 ? -15.597 0.161 -19.516 1.00 93.12 80 ASP A N 1
ATOM 576 C CA . ASP A 1 80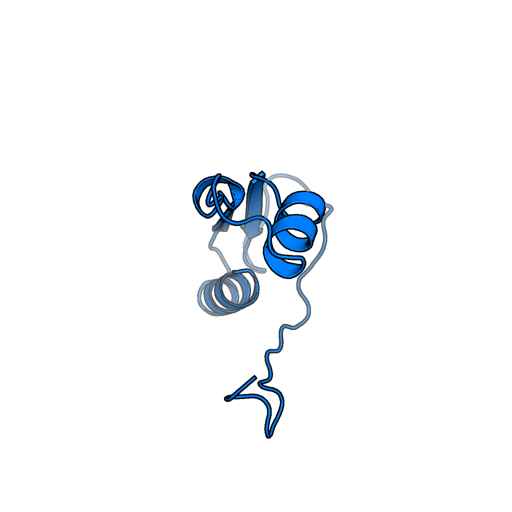 ? -15.008 0.116 -20.861 1.00 93.12 80 ASP A CA 1
ATOM 577 C C . ASP A 1 80 ? -13.465 0.213 -20.912 1.00 93.12 80 ASP A C 1
ATOM 579 O O . ASP A 1 80 ? -12.899 0.574 -21.939 1.00 93.12 80 ASP A O 1
ATOM 583 N N . THR A 1 81 ? -12.762 -0.137 -19.823 1.00 93.88 81 THR A N 1
ATOM 584 C CA . THR A 1 81 ? -11.281 -0.128 -19.752 1.00 93.88 81 THR A CA 1
ATOM 585 C C . THR A 1 81 ? -10.667 -1.490 -19.415 1.00 93.88 81 THR A C 1
ATOM 587 O O . THR A 1 81 ? -9.595 -1.546 -18.821 1.00 93.88 81 THR A O 1
ATOM 590 N N . VAL A 1 82 ? -11.361 -2.594 -19.694 1.00 86.25 82 VAL A N 1
ATOM 591 C CA . VAL A 1 82 ? -10.868 -3.944 -19.353 1.00 86.25 82 VAL A CA 1
ATOM 592 C C . VAL A 1 82 ? -9.819 -4.474 -20.332 1.00 86.25 82 VAL A C 1
ATOM 594 O O . VAL A 1 82 ? -9.023 -5.321 -19.942 1.00 86.25 82 VAL A O 1
ATOM 597 N N . ASP A 1 83 ? -9.813 -3.955 -21.562 1.00 82.50 83 ASP A N 1
ATOM 598 C CA . ASP A 1 83 ? -8.965 -4.421 -22.669 1.00 82.50 83 ASP A CA 1
ATOM 599 C C . ASP A 1 83 ? -7.765 -3.497 -22.959 1.00 82.50 83 ASP A C 1
ATOM 601 O O . ASP A 1 83 ? -7.103 -3.655 -23.986 1.00 82.50 83 ASP A O 1
ATOM 605 N N . VAL A 1 84 ? -7.515 -2.501 -22.099 1.00 59.59 84 VAL A N 1
ATOM 606 C CA . VAL A 1 84 ? -6.371 -1.575 -22.209 1.00 59.59 84 VAL A CA 1
ATOM 607 C C . VAL A 1 84 ? -5.194 -2.090 -21.394 1.00 59.59 84 VAL A C 1
ATOM 609 O O . VAL A 1 84 ? -5.435 -2.540 -20.251 1.00 59.59 84 VAL A O 1
#

Mean predicted aligned error: 5.02 Å

Foldseek 3Di:
DVQVVVVVCVVVQQDKDKDKDWDALVVVQDPPDPDPVSVVSVVPDHTDMDMDIDHGPPHDDPDDDDDDDDPDDDDDDDPPPPVD

Radius of gyration: 18.83 Å; Cα contacts (8 Å, |Δi|>4): 78; chains: 1; bounding box: 34×19×52 Å